Protein AF-A0A842RUY4-F1 (afdb_monomer)

Secondary structure (DSSP, 8-state):
-HHHHHHHHHHT-HHHHHHHHHHHHHHHHHHHHHHHHHHHIIIIIS---HHHHHHHHHHHHHHHHHHHHHHHHHHHH---TT-SSHHHHHHHHHHHHHHHHHHHS----GGGTTHHHHS---S-GGGSSSS--

Solvent-accessible surface area (backbone atoms only — not comparable to full-atom values): 7988 Å² total; per-residue (Å²): 116,71,66,60,54,52,53,50,51,62,67,67,26,67,68,52,53,51,52,52,50,52,52,52,49,55,53,52,50,53,54,51,50,51,53,52,50,52,52,48,44,43,40,73,73,69,61,46,59,66,67,60,55,51,52,52,52,50,54,50,50,55,50,46,68,54,45,56,59,52,52,50,58,54,36,73,72,38,88,47,100,80,44,48,60,52,65,58,53,64,61,47,48,59,59,48,54,53,50,54,56,48,70,76,52,69,90,70,57,77,75,66,69,52,50,73,78,66,61,73,90,80,77,73,72,77,75,76,69,80,84,79,127

Sequence (133 aa):
MTEEKSKLKSEFSIKNAIGYGFGQFSDTIVYQTFTFLTFTFYYSVVGLSVDFITIGFIIWAIWNSINDPLLGTISDRTSTKYGKRRPYIYVAVVPLCIIIILLFIPPIPSDLLITPITSSHNFPSTVMIKLGT

Radius of gyration: 23.67 Å; Cα contacts (8 Å, |Δi|>4): 24; chains: 1; bounding box: 66×35×60 Å

pLDDT: mean 76.63, std 16.57, range [40.91, 97.12]

Mean predicted aligned error: 12.89 Å

Structure (mmCIF, N/CA/C/O backbone):
data_AF-A0A842RUY4-F1
#
_entry.id   AF-A0A842RUY4-F1
#
loop_
_atom_site.group_PDB
_atom_site.id
_atom_site.type_symbol
_atom_site.label_atom_id
_atom_site.label_alt_id
_atom_site.label_comp_id
_atom_site.label_asym_id
_atom_site.label_entity_id
_atom_site.label_seq_id
_atom_site.pdbx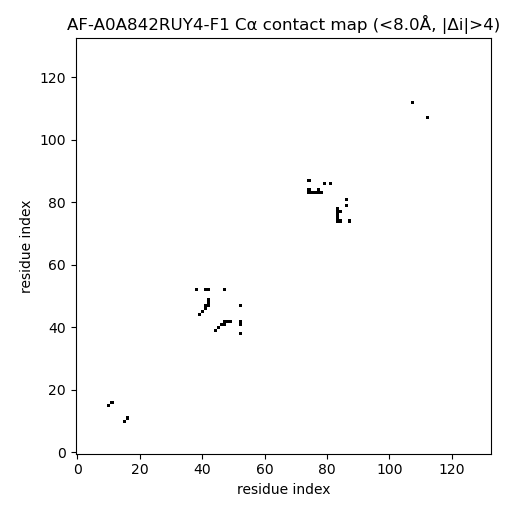_PDB_ins_code
_atom_site.Cartn_x
_atom_site.Cartn_y
_atom_site.Cartn_z
_atom_site.occupancy
_atom_site.B_iso_or_equiv
_atom_site.auth_seq_id
_atom_site.auth_comp_id
_atom_site.auth_asym_id
_atom_site.auth_atom_id
_atom_site.pdbx_PDB_model_num
ATOM 1 N N . MET A 1 1 ? -25.467 16.910 29.455 1.00 58.00 1 MET A N 1
ATOM 2 C CA . MET A 1 1 ? -24.309 17.775 29.114 1.00 58.00 1 MET A CA 1
ATOM 3 C C . MET A 1 1 ? -22.994 17.366 29.784 1.00 58.00 1 MET A C 1
ATOM 5 O O . MET A 1 1 ? -21.969 17.469 29.124 1.00 58.00 1 MET A O 1
ATOM 9 N N . THR A 1 2 ? -22.966 16.902 31.042 1.00 67.81 2 THR A N 1
ATOM 10 C CA . THR A 1 2 ? -21.704 16.521 31.725 1.00 67.81 2 THR A CA 1
ATOM 11 C C . THR A 1 2 ? -21.187 15.125 31.341 1.00 67.81 2 THR A C 1
ATOM 13 O O . THR A 1 2 ? -19.988 14.960 31.139 1.00 67.81 2 THR A O 1
ATOM 16 N N . GLU A 1 3 ? -22.074 14.139 31.152 1.00 64.56 3 GLU A N 1
ATOM 17 C CA . GLU A 1 3 ? -21.687 12.788 30.693 1.00 64.56 3 GLU A CA 1
ATOM 18 C C . GLU A 1 3 ? -21.236 12.747 29.228 1.00 64.56 3 GLU A C 1
ATOM 20 O O . GLU A 1 3 ? -20.283 12.058 28.882 1.00 64.56 3 GLU A O 1
ATOM 25 N N . GLU A 1 4 ? -21.870 13.534 28.360 1.00 64.88 4 GLU A N 1
ATOM 26 C CA . GLU A 1 4 ? -21.494 13.625 26.946 1.00 64.88 4 GLU A CA 1
ATOM 27 C C . GLU A 1 4 ? -20.081 14.208 26.782 1.00 64.88 4 GLU A C 1
ATOM 29 O O . GLU A 1 4 ? -19.262 13.673 26.040 1.00 64.88 4 GLU A O 1
ATOM 34 N N . LYS A 1 5 ? -19.731 15.228 27.581 1.00 60.41 5 LYS A N 1
ATOM 35 C CA . LYS A 1 5 ? -18.373 15.792 27.618 1.00 60.41 5 LYS A CA 1
ATOM 36 C C . LYS A 1 5 ? -17.324 14.815 28.164 1.00 60.41 5 LYS A C 1
ATOM 38 O O . LYS A 1 5 ? -16.173 14.884 27.735 1.00 60.41 5 LYS A O 1
ATOM 43 N N . SER A 1 6 ? -17.680 13.909 29.082 1.00 61.66 6 SER A N 1
ATOM 44 C CA . SER A 1 6 ? -16.737 12.904 29.600 1.00 61.66 6 SER A CA 1
ATOM 45 C C . SER A 1 6 ? -16.489 11.776 28.592 1.00 61.66 6 SER A C 1
ATOM 47 O O . SER A 1 6 ? -15.343 11.352 28.433 1.00 61.66 6 SER A O 1
ATOM 49 N N . LYS A 1 7 ? -17.525 11.373 27.841 1.00 61.03 7 LYS A N 1
ATOM 50 C CA . LYS A 1 7 ? -17.432 10.440 26.706 1.00 61.03 7 LYS A CA 1
ATOM 51 C C . LYS A 1 7 ? -16.604 11.015 25.554 1.00 61.03 7 LYS A C 1
ATOM 53 O O . LYS A 1 7 ? -15.735 10.334 25.027 1.00 61.03 7 LYS A O 1
ATOM 58 N N . LEU A 1 8 ? -16.797 12.294 25.229 1.00 62.06 8 LEU 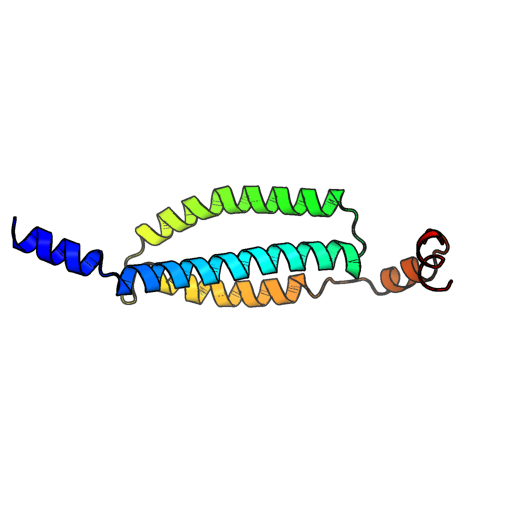A N 1
ATOM 59 C CA . LEU A 1 8 ? -15.996 12.989 24.215 1.00 62.06 8 LEU A CA 1
ATOM 60 C C . LEU A 1 8 ? -14.519 13.098 24.622 1.00 62.06 8 LEU A C 1
ATOM 62 O O . LEU A 1 8 ? -13.631 12.938 23.789 1.00 62.06 8 LEU A O 1
ATOM 66 N N . LYS A 1 9 ? -14.233 13.314 25.913 1.00 58.94 9 LYS A N 1
ATOM 67 C CA . LYS A 1 9 ? -12.858 13.366 26.436 1.00 58.94 9 LYS A CA 1
ATOM 68 C C . LYS A 1 9 ? -12.165 11.994 26.432 1.00 58.94 9 LYS A C 1
ATOM 70 O O . LYS A 1 9 ? -10.938 11.944 26.347 1.00 58.94 9 LYS A O 1
ATOM 75 N N . SER A 1 10 ? -12.914 10.892 26.538 1.00 59.50 10 SER A N 1
ATOM 76 C CA . SER A 1 10 ? -12.359 9.537 26.424 1.00 59.50 10 SER A CA 1
ATOM 77 C C . SER A 1 10 ? -12.200 9.083 24.967 1.00 59.50 10 SER A C 1
ATOM 79 O O . SER A 1 10 ? -11.205 8.423 24.664 1.00 59.50 10 SER A O 1
ATOM 81 N N . GLU A 1 11 ? -13.089 9.496 24.054 1.00 60.53 11 GLU A N 1
ATOM 82 C CA . GLU A 1 11 ? -12.930 9.307 22.602 1.00 60.53 11 GLU A CA 1
ATOM 83 C C . GLU A 1 11 ? -11.727 10.087 22.049 1.00 60.53 11 GLU A C 1
ATOM 85 O O . GLU A 1 11 ? -10.848 9.488 21.428 1.00 60.53 11 GLU A O 1
ATOM 90 N N . PHE A 1 12 ? -11.610 11.382 22.365 1.00 66.94 12 PHE A N 1
ATOM 91 C CA . PHE A 1 12 ? -10.477 12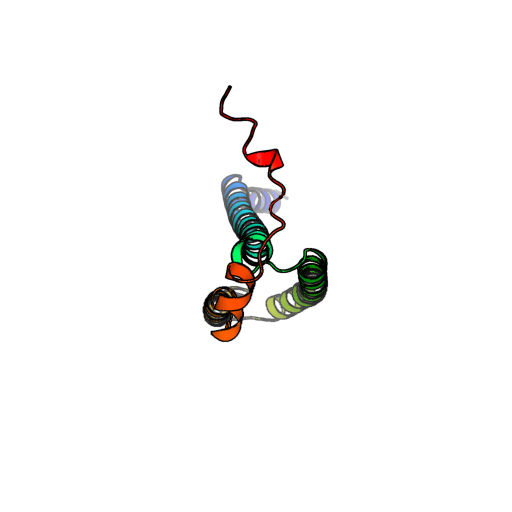.247 21.995 1.00 66.94 12 PHE A CA 1
ATOM 92 C C . PHE A 1 12 ? -9.333 12.217 23.020 1.00 66.94 12 PHE A C 1
ATOM 94 O O . PHE A 1 12 ? -8.657 13.215 23.280 1.00 66.94 12 PHE A O 1
ATOM 101 N N . SER A 1 13 ? -9.085 11.060 23.630 1.00 82.62 13 SER A N 1
ATOM 102 C CA . SER A 1 13 ? -7.891 10.891 24.453 1.00 82.62 13 SER A CA 1
ATOM 103 C C . SER A 1 13 ? -6.641 11.010 23.578 1.00 82.62 13 SER A C 1
ATOM 105 O O . SER A 1 13 ? -6.528 10.333 22.557 1.00 82.62 13 SER A O 1
ATOM 107 N N . ILE A 1 14 ? -5.663 11.817 24.002 1.00 84.62 14 ILE A N 1
ATOM 108 C CA . ILE A 1 14 ? -4.373 11.996 23.305 1.00 84.62 14 ILE A CA 1
ATOM 109 C C . ILE A 1 14 ? -3.702 10.644 23.012 1.00 84.62 14 ILE A C 1
ATOM 111 O O . ILE A 1 14 ? -3.087 10.468 21.965 1.00 84.62 14 ILE A O 1
ATOM 11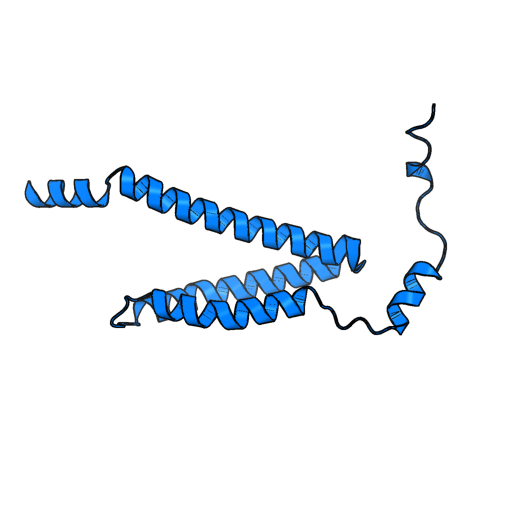5 N N . LYS A 1 15 ? -3.883 9.651 23.893 1.00 86.62 15 LYS A N 1
ATOM 116 C CA . LYS A 1 15 ? -3.388 8.283 23.680 1.00 86.62 15 LYS A CA 1
ATOM 117 C C . LYS A 1 15 ? -4.005 7.620 22.445 1.00 86.62 15 LYS A C 1
ATOM 119 O O . LYS A 1 15 ? -3.282 7.003 21.669 1.00 86.62 15 LYS A O 1
ATOM 124 N N . ASN A 1 16 ? -5.314 7.776 22.246 1.00 83.94 16 ASN A N 1
ATOM 125 C CA . ASN A 1 16 ? -6.004 7.249 21.069 1.00 83.94 16 ASN A CA 1
ATOM 126 C C . ASN A 1 16 ? -5.564 8.003 19.814 1.00 83.94 16 ASN A C 1
ATOM 128 O O . ASN A 1 16 ? -5.273 7.370 18.808 1.00 83.94 16 ASN A O 1
ATOM 132 N N . ALA A 1 17 ? -5.443 9.332 19.884 1.00 85.88 17 ALA A N 1
ATOM 133 C CA . ALA A 1 17 ? -4.979 10.147 18.763 1.00 85.88 17 ALA A CA 1
ATOM 134 C C . ALA A 1 17 ? -3.565 9.752 18.297 1.00 85.88 17 ALA A C 1
ATOM 136 O O . ALA A 1 17 ? -3.339 9.581 17.102 1.00 85.88 17 ALA A O 1
ATOM 137 N N . ILE A 1 18 ? -2.636 9.529 19.233 1.00 90.69 18 ILE A N 1
ATOM 138 C CA . ILE A 1 18 ? -1.284 9.040 18.927 1.00 90.69 18 ILE A CA 1
ATOM 139 C C . ILE A 1 18 ? -1.337 7.624 18.340 1.00 90.69 18 ILE A C 1
ATOM 141 O O . ILE A 1 18 ? -0.660 7.355 17.352 1.00 90.69 18 ILE A O 1
ATOM 145 N N . GLY A 1 19 ? -2.162 6.731 18.899 1.00 87.94 19 GLY A N 1
ATOM 146 C CA . GLY A 1 19 ? -2.348 5.377 18.369 1.00 87.94 19 GLY A CA 1
ATOM 147 C C . GLY A 1 19 ? -2.876 5.363 16.929 1.00 87.94 19 GLY A C 1
ATOM 148 O O . GLY A 1 19 ? -2.337 4.651 16.085 1.00 87.94 19 GLY A O 1
ATOM 149 N N . TYR A 1 20 ? -3.878 6.193 16.626 1.00 86.38 20 TYR A N 1
ATOM 150 C CA . TYR A 1 20 ? -4.392 6.370 15.265 1.00 86.38 20 TYR A CA 1
ATOM 151 C C . TYR A 1 20 ? -3.348 6.993 14.331 1.00 86.38 20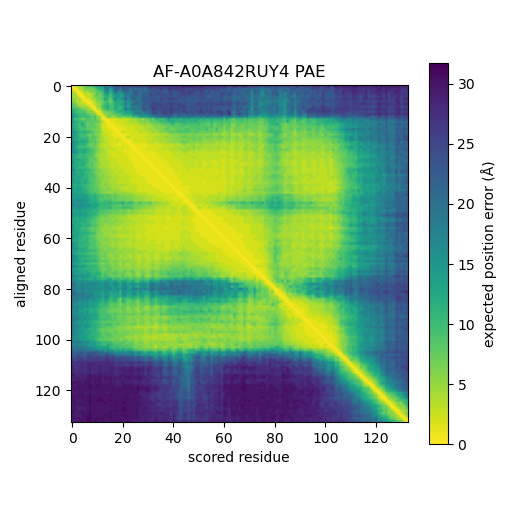 TYR A C 1
ATOM 153 O O . TYR A 1 20 ? -3.172 6.513 13.213 1.00 86.38 20 TYR A O 1
ATOM 161 N N . GLY A 1 21 ? -2.618 8.012 14.795 1.00 91.31 21 GLY A N 1
ATOM 162 C CA . GLY A 1 21 ? -1.553 8.651 14.022 1.00 91.31 21 GLY A CA 1
ATOM 163 C C . GLY A 1 21 ? -0.428 7.681 13.661 1.00 91.31 21 GLY A C 1
ATOM 164 O O . GLY A 1 21 ? 0.015 7.653 12.518 1.00 91.31 21 GLY A O 1
ATOM 165 N N . PHE A 1 22 ? -0.010 6.830 14.601 1.00 93.00 22 PHE A N 1
ATOM 166 C CA . PHE A 1 22 ? 1.021 5.820 14.356 1.00 93.00 22 PHE A CA 1
ATOM 167 C C . PHE A 1 22 ? 0.549 4.730 13.383 1.00 93.00 22 PHE A C 1
ATOM 169 O O . PHE A 1 22 ? 1.317 4.286 12.530 1.00 93.00 22 PHE A O 1
ATOM 176 N N . GLY A 1 23 ? -0.730 4.345 13.460 1.00 89.25 23 GLY A N 1
ATOM 177 C CA . GLY A 1 23 ? -1.351 3.457 12.477 1.00 89.25 23 GLY A CA 1
ATOM 178 C C . GLY A 1 23 ? -1.277 4.038 11.064 1.00 89.25 23 GLY A C 1
ATOM 179 O O . GLY A 1 23 ? -0.731 3.399 10.166 1.00 89.25 23 GLY A O 1
ATOM 180 N N . GLN A 1 24 ? -1.724 5.283 10.887 1.00 90.31 24 GLN A N 1
ATOM 181 C CA . GLN A 1 24 ? -1.682 5.959 9.587 1.00 90.31 24 GLN A CA 1
ATOM 182 C C . GLN A 1 24 ? -0.252 6.166 9.075 1.00 90.31 24 GLN A C 1
ATOM 184 O O . GLN A 1 24 ? 0.015 6.053 7.879 1.00 90.31 24 GLN A O 1
ATOM 189 N N . PHE A 1 25 ? 0.679 6.452 9.981 1.00 94.62 25 PHE A N 1
ATOM 190 C CA . PHE A 1 25 ? 2.090 6.598 9.653 1.00 94.62 25 PHE A CA 1
ATOM 191 C C . PHE A 1 25 ? 2.665 5.307 9.063 1.00 94.62 25 PHE A C 1
ATOM 193 O O . PHE A 1 25 ? 3.307 5.344 8.015 1.00 94.62 25 PHE A O 1
ATOM 200 N N . SER A 1 26 ? 2.385 4.164 9.697 1.00 92.50 26 SER A N 1
ATOM 201 C CA . SER A 1 26 ? 2.836 2.864 9.193 1.00 92.50 26 SER A CA 1
ATOM 202 C C . SER A 1 26 ? 2.258 2.539 7.813 1.00 92.50 26 SER A C 1
ATOM 204 O O . SER A 1 26 ? 3.002 2.122 6.928 1.00 92.50 26 SER A O 1
ATOM 206 N N . ASP A 1 27 ? 0.968 2.812 7.604 1.00 90.19 27 ASP A N 1
ATOM 207 C CA . ASP A 1 27 ? 0.277 2.574 6.334 1.00 90.19 27 ASP A CA 1
ATOM 208 C C . ASP A 1 27 ? 0.875 3.416 5.194 1.00 90.19 27 ASP A C 1
ATOM 210 O O . ASP A 1 27 ? 1.219 2.906 4.126 1.00 90.19 27 ASP A O 1
ATOM 214 N N . THR A 1 28 ? 1.134 4.696 5.472 1.00 94.38 28 THR A N 1
ATOM 215 C CA . THR A 1 28 ? 1.737 5.626 4.506 1.00 94.38 28 THR A CA 1
ATOM 216 C C . THR A 1 28 ? 3.145 5.187 4.098 1.00 94.38 28 THR A C 1
ATOM 218 O O . THR A 1 28 ? 3.485 5.231 2.915 1.00 94.38 28 THR A O 1
ATOM 221 N N . ILE A 1 29 ? 3.973 4.741 5.053 1.00 96.44 29 ILE A N 1
ATOM 222 C CA . ILE A 1 29 ? 5.328 4.252 4.757 1.00 96.44 29 ILE A CA 1
ATOM 223 C C . ILE A 1 29 ? 5.268 3.037 3.841 1.00 96.44 29 ILE A C 1
ATOM 225 O O . ILE A 1 29 ? 5.953 3.016 2.822 1.00 96.44 29 ILE A O 1
ATOM 229 N N . VAL A 1 30 ? 4.441 2.043 4.174 1.00 91.88 30 VAL A N 1
ATOM 230 C CA . VAL A 1 30 ? 4.330 0.815 3.376 1.00 91.88 30 VAL A CA 1
ATOM 231 C C . VAL A 1 30 ? 3.882 1.138 1.951 1.00 91.88 30 VAL A C 1
ATOM 233 O O . VAL A 1 30 ? 4.508 0.672 0.998 1.00 91.88 30 VAL A O 1
ATOM 236 N N . TYR A 1 31 ? 2.867 1.990 1.794 1.00 91.75 31 TYR A N 1
ATOM 237 C CA . TYR A 1 31 ? 2.377 2.431 0.488 1.00 91.75 31 TYR A CA 1
ATOM 238 C C . TYR A 1 31 ? 3.460 3.145 -0.338 1.00 91.75 31 TYR A C 1
ATOM 240 O O . TYR A 1 31 ? 3.660 2.854 -1.524 1.00 91.75 31 TYR A O 1
ATOM 248 N N . GLN A 1 32 ? 4.209 4.053 0.293 1.00 95.19 32 GLN A N 1
ATOM 249 C CA . GLN A 1 32 ? 5.251 4.820 -0.382 1.00 95.19 32 GLN A CA 1
ATOM 250 C C . GLN A 1 32 ? 6.456 3.952 -0.760 1.00 95.19 32 GLN A C 1
ATOM 252 O O . GLN A 1 32 ? 6.975 4.069 -1.874 1.00 95.19 32 GLN A O 1
ATOM 257 N N . THR A 1 33 ? 6.885 3.059 0.136 1.00 94.56 33 THR A N 1
ATOM 258 C CA . THR A 1 33 ? 7.957 2.094 -0.125 1.00 94.56 33 THR A CA 1
ATOM 259 C C . THR A 1 33 ? 7.569 1.144 -1.250 1.00 94.56 33 THR A C 1
ATOM 261 O O . THR A 1 33 ? 8.377 0.925 -2.149 1.00 94.56 33 THR A O 1
ATOM 264 N N . PHE A 1 34 ? 6.338 0.626 -1.256 1.00 92.06 34 PHE A N 1
ATOM 265 C CA . PHE A 1 34 ? 5.848 -0.247 -2.323 1.00 92.06 34 PHE A CA 1
ATOM 266 C C . PHE A 1 34 ? 5.869 0.450 -3.689 1.00 92.06 34 PHE A C 1
ATOM 268 O O . PHE A 1 34 ? 6.383 -0.107 -4.660 1.00 92.06 34 PHE A O 1
ATOM 275 N N . THR A 1 35 ? 5.375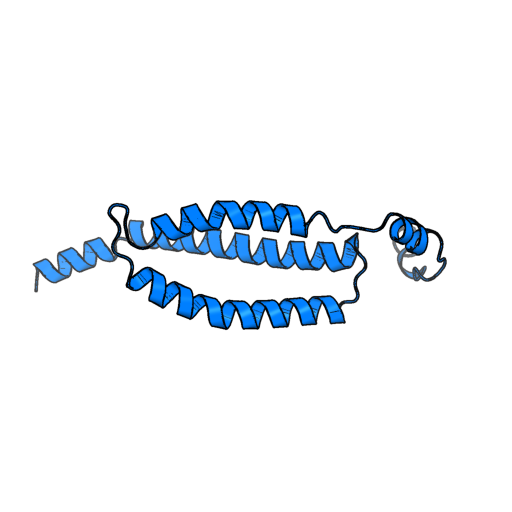 1.689 -3.751 1.00 93.31 35 THR A N 1
ATOM 276 C CA . THR A 1 35 ? 5.368 2.499 -4.979 1.00 93.31 35 THR A CA 1
ATOM 277 C C . THR A 1 35 ? 6.787 2.716 -5.508 1.00 93.31 35 THR A C 1
ATOM 279 O O . THR A 1 35 ? 7.065 2.471 -6.683 1.00 93.31 35 THR A O 1
ATOM 282 N N . PHE A 1 36 ? 7.711 3.117 -4.630 1.00 93.69 36 PHE A N 1
ATOM 283 C CA . PHE A 1 36 ? 9.104 3.377 -4.992 1.00 93.69 36 PHE A CA 1
ATOM 284 C C . PHE A 1 36 ? 9.852 2.111 -5.433 1.00 93.69 36 PHE A C 1
ATOM 286 O O . PHE A 1 36 ? 10.551 2.124 -6.450 1.00 93.69 36 PHE A O 1
ATOM 293 N N . LEU A 1 37 ? 9.693 1.012 -4.689 1.00 92.19 37 LEU A N 1
ATOM 294 C CA . LEU A 1 37 ? 10.330 -0.267 -4.990 1.00 92.19 37 LEU A CA 1
ATOM 295 C C . LEU A 1 37 ? 9.836 -0.824 -6.325 1.00 92.19 37 LEU A C 1
ATOM 297 O O . LEU A 1 37 ? 10.651 -1.242 -7.141 1.00 92.19 37 LEU A O 1
ATOM 301 N N . THR A 1 38 ? 8.524 -0.783 -6.564 1.00 90.81 38 THR A N 1
ATOM 302 C CA . THR A 1 38 ? 7.921 -1.246 -7.819 1.00 90.81 38 THR A CA 1
ATOM 303 C C . THR A 1 38 ? 8.471 -0.445 -8.994 1.00 90.81 38 THR A C 1
ATOM 305 O O . THR A 1 38 ? 9.000 -1.029 -9.935 1.00 90.81 38 THR A O 1
ATOM 308 N N . PHE A 1 39 ? 8.449 0.889 -8.922 1.00 91.25 39 PHE A N 1
ATOM 309 C CA . PHE A 1 39 ? 8.996 1.727 -9.990 1.00 91.25 39 PHE A CA 1
ATOM 310 C C . PHE A 1 39 ? 10.477 1.415 -10.261 1.00 91.25 39 PHE A C 1
ATOM 312 O O . PHE A 1 39 ? 10.861 1.169 -11.402 1.00 91.25 39 PHE A O 1
ATOM 319 N N . THR A 1 40 ? 11.299 1.363 -9.209 1.00 87.62 40 THR A N 1
ATOM 320 C CA . THR A 1 40 ? 12.747 1.130 -9.330 1.00 87.62 40 THR A CA 1
ATOM 321 C C . THR A 1 40 ? 13.066 -0.265 -9.866 1.00 87.62 40 THR A C 1
ATOM 323 O O . THR A 1 40 ? 13.978 -0.411 -10.672 1.00 87.62 40 THR A O 1
ATOM 326 N N . PHE A 1 41 ? 12.323 -1.294 -9.461 1.00 86.50 41 PHE A N 1
ATOM 327 C CA . PHE A 1 41 ? 12.514 -2.658 -9.952 1.00 86.50 41 PHE A CA 1
ATOM 328 C C . PHE A 1 41 ? 12.212 -2.760 -11.452 1.00 86.50 41 PHE A C 1
ATOM 330 O O . PHE A 1 41 ? 13.048 -3.232 -12.222 1.00 86.50 41 PHE A O 1
ATOM 337 N N . TYR A 1 42 ? 11.058 -2.254 -11.892 1.00 84.00 42 TYR A N 1
ATOM 338 C CA . TYR A 1 42 ? 10.678 -2.321 -13.305 1.00 84.00 42 TYR A CA 1
ATOM 339 C C . TYR A 1 42 ? 11.538 -1.416 -14.196 1.00 84.00 42 TYR A C 1
ATOM 341 O O . TYR A 1 42 ? 11.842 -1.789 -15.328 1.00 84.00 42 TYR A O 1
ATOM 349 N N . TYR A 1 43 ? 11.988 -0.271 -13.684 1.00 85.62 43 TYR A N 1
ATOM 350 C CA . TYR A 1 43 ? 12.869 0.631 -14.421 1.00 85.62 43 TYR A CA 1
ATOM 351 C C . TYR A 1 43 ? 14.320 0.128 -14.470 1.00 85.62 43 TYR A C 1
ATOM 353 O O . TYR A 1 43 ? 14.880 -0.035 -15.549 1.00 85.62 43 TYR A O 1
ATOM 361 N N . SER A 1 44 ? 14.933 -0.145 -13.314 1.00 82.69 44 SER A N 1
ATOM 362 C CA . SER A 1 44 ? 16.377 -0.406 -13.215 1.00 82.69 44 SER A CA 1
ATOM 363 C C . SER A 1 44 ? 16.763 -1.875 -13.376 1.00 82.69 44 SER A C 1
ATOM 365 O O . SER A 1 44 ? 17.863 -2.152 -13.842 1.00 82.69 44 SER A O 1
ATOM 367 N N . VAL A 1 45 ? 15.910 -2.820 -12.960 1.00 79.75 45 VAL A N 1
ATOM 368 C CA . VAL A 1 45 ? 16.229 -4.263 -13.006 1.00 79.75 45 VAL A CA 1
ATOM 369 C C . VAL A 1 45 ? 15.673 -4.901 -14.272 1.00 79.75 45 VAL A C 1
ATOM 371 O O . VAL A 1 45 ? 16.387 -5.623 -14.961 1.00 79.75 45 VAL A O 1
ATOM 374 N N . VAL A 1 46 ? 14.408 -4.622 -14.595 1.00 80.62 46 VAL A N 1
ATOM 375 C CA . VAL A 1 46 ? 13.748 -5.167 -15.795 1.00 80.62 46 VAL A CA 1
ATOM 376 C C . VAL A 1 46 ? 14.087 -4.354 -17.052 1.00 80.62 46 VAL A C 1
ATOM 378 O O . VAL A 1 46 ? 14.039 -4.892 -18.155 1.00 80.62 46 VAL A O 1
ATOM 381 N N . GLY A 1 47 ? 14.460 -3.077 -16.909 1.00 78.19 47 GLY A N 1
ATOM 382 C CA . GLY A 1 47 ? 14.794 -2.208 -18.043 1.00 78.19 47 GLY A CA 1
ATOM 383 C C . GLY A 1 47 ? 13.574 -1.761 -18.855 1.00 78.19 47 GLY A C 1
ATOM 384 O O . GLY A 1 47 ? 13.697 -1.476 -20.046 1.00 78.19 47 GLY A O 1
ATOM 385 N N . LEU A 1 48 ? 12.385 -1.735 -18.244 1.00 80.44 48 LEU A N 1
ATOM 386 C CA . LEU A 1 48 ? 11.152 -1.333 -18.916 1.00 80.44 48 LEU A CA 1
ATOM 387 C C . LEU A 1 48 ? 11.142 0.186 -19.157 1.00 80.44 48 LEU A C 1
ATOM 389 O O . LEU A 1 48 ? 11.599 0.960 -18.313 1.00 80.44 48 LEU A O 1
ATOM 393 N N . SER A 1 49 ? 10.600 0.631 -20.296 1.00 86.44 49 SER A N 1
ATOM 394 C CA . SER A 1 49 ? 10.476 2.068 -20.556 1.00 86.44 49 SER A CA 1
ATOM 395 C C . SER A 1 49 ? 9.515 2.732 -19.566 1.00 86.44 49 SER A C 1
ATOM 397 O O . SER A 1 49 ? 8.539 2.131 -19.106 1.00 86.44 49 SER A O 1
ATOM 399 N N . VAL A 1 50 ? 9.791 4.001 -19.253 1.00 87.62 50 VAL A N 1
ATOM 400 C CA . VAL A 1 50 ? 9.002 4.785 -18.289 1.00 87.62 50 VAL A CA 1
ATOM 401 C C . VAL A 1 50 ? 7.533 4.865 -18.713 1.00 87.62 50 VAL A C 1
ATOM 403 O O . VAL A 1 50 ? 6.657 4.744 -17.863 1.00 87.62 50 VAL A O 1
ATOM 406 N N . ASP A 1 51 ? 7.256 4.962 -20.016 1.00 90.31 51 ASP A N 1
ATOM 407 C CA . ASP A 1 51 ? 5.897 5.053 -20.564 1.00 90.31 51 ASP A CA 1
ATOM 408 C C . ASP A 1 51 ? 5.005 3.884 -20.119 1.00 90.31 51 ASP A C 1
ATOM 410 O O . ASP A 1 51 ? 3.888 4.094 -19.638 1.00 90.31 51 ASP A O 1
ATOM 414 N N . PHE A 1 52 ? 5.502 2.644 -20.209 1.00 87.69 52 PHE A N 1
ATOM 415 C CA . PHE A 1 52 ? 4.737 1.464 -19.793 1.00 87.69 52 PHE A CA 1
ATOM 416 C C . PHE A 1 52 ? 4.553 1.399 -18.278 1.00 87.69 52 PHE A C 1
ATOM 418 O O . PHE A 1 52 ? 3.477 1.029 -17.805 1.00 87.69 52 PHE A O 1
ATOM 425 N N . ILE A 1 53 ? 5.576 1.791 -17.516 1.00 90.31 53 ILE A N 1
ATOM 426 C CA . ILE A 1 53 ? 5.504 1.847 -16.053 1.00 90.31 53 ILE A CA 1
ATOM 427 C C . ILE A 1 53 ? 4.417 2.844 -15.631 1.00 90.31 53 ILE A C 1
ATOM 429 O O . ILE A 1 53 ? 3.553 2.516 -14.818 1.00 90.31 53 ILE A O 1
ATOM 433 N N . THR A 1 54 ? 4.406 4.039 -16.223 1.00 93.00 54 THR A N 1
ATOM 434 C CA . THR A 1 54 ? 3.410 5.077 -15.942 1.00 93.00 54 THR A CA 1
ATOM 435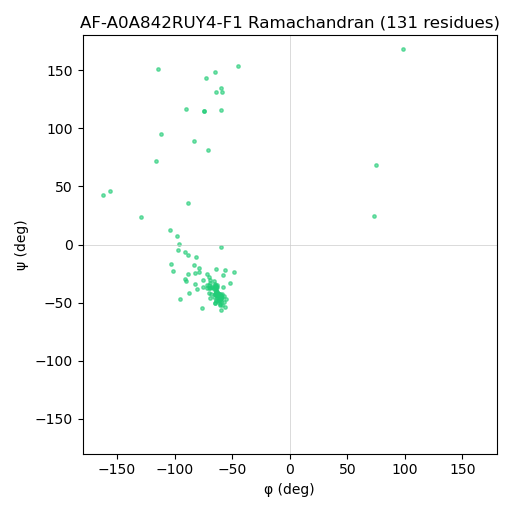 C C . THR A 1 54 ? 1.997 4.625 -16.304 1.00 93.00 54 THR A C 1
ATOM 437 O O . THR A 1 54 ? 1.086 4.821 -15.501 1.00 93.00 54 THR A O 1
ATOM 440 N N . ILE A 1 55 ? 1.798 3.968 -17.452 1.00 95.69 55 ILE A N 1
ATOM 441 C CA . ILE A 1 55 ? 0.493 3.391 -17.820 1.00 95.69 55 ILE A CA 1
ATOM 442 C C . ILE A 1 55 ? 0.037 2.366 -16.770 1.00 95.69 55 ILE A C 1
ATOM 444 O O . ILE A 1 55 ? -1.120 2.397 -16.348 1.00 95.69 55 ILE A O 1
ATOM 448 N N . GLY A 1 56 ? 0.943 1.509 -16.289 1.00 93.38 56 GLY A N 1
ATOM 449 C CA . GLY A 1 56 ? 0.658 0.562 -15.210 1.00 93.38 56 GLY A CA 1
ATOM 450 C C . GLY A 1 56 ? 0.200 1.250 -13.920 1.00 93.38 56 GLY A C 1
ATOM 451 O O . GLY A 1 56 ? -0.813 0.861 -13.337 1.00 93.38 56 GLY A O 1
ATOM 452 N N . PHE A 1 57 ? 0.883 2.324 -13.510 1.00 94.50 57 PHE A N 1
ATOM 453 C CA . PHE A 1 57 ? 0.487 3.117 -12.341 1.00 94.50 57 PHE A CA 1
ATOM 454 C C . PHE A 1 57 ? -0.860 3.831 -12.522 1.00 94.50 57 PHE A C 1
ATOM 456 O O . PHE A 1 57 ? -1.623 3.925 -11.563 1.00 94.50 57 PHE A O 1
ATOM 463 N N . ILE A 1 58 ? -1.191 4.292 -13.732 1.00 96.62 58 ILE A N 1
ATOM 464 C CA . ILE A 1 58 ? -2.502 4.892 -14.030 1.00 96.62 58 ILE A CA 1
ATOM 465 C C . ILE A 1 58 ? -3.614 3.852 -13.871 1.00 96.62 58 ILE A C 1
ATOM 467 O O . ILE A 1 58 ? -4.614 4.119 -13.204 1.00 96.62 58 ILE A O 1
ATOM 471 N N . ILE A 1 59 ? -3.435 2.657 -14.440 1.00 96.31 59 ILE A N 1
ATOM 472 C CA . ILE A 1 59 ? -4.404 1.559 -14.306 1.00 96.31 59 ILE A CA 1
ATOM 473 C C . ILE A 1 59 ? -4.583 1.194 -12.829 1.00 96.31 59 ILE A C 1
ATOM 475 O O . ILE A 1 59 ? -5.713 1.052 -12.361 1.00 96.31 59 ILE A O 1
ATOM 479 N N . TRP A 1 60 ? -3.483 1.101 -12.081 1.00 93.69 60 TRP A N 1
ATOM 480 C CA . TRP A 1 60 ? -3.513 0.837 -10.646 1.00 93.69 60 TRP A CA 1
ATOM 481 C C . TRP A 1 60 ? -4.270 1.917 -9.859 1.00 93.69 60 TRP A C 1
ATOM 483 O O . TRP A 1 60 ? -5.099 1.587 -9.011 1.00 93.69 60 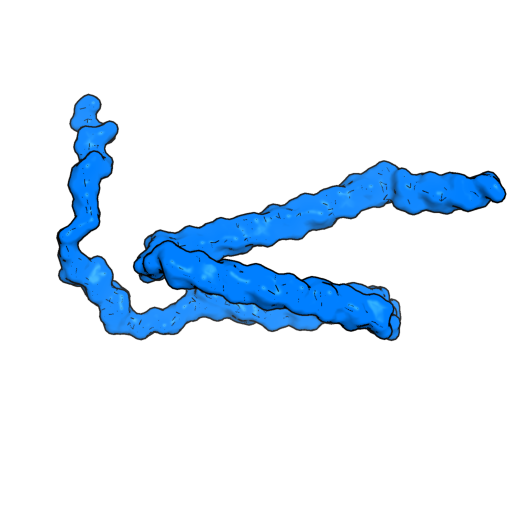TRP A O 1
ATOM 493 N N . ALA A 1 61 ? -4.063 3.197 -10.174 1.00 94.06 61 ALA A N 1
ATOM 494 C CA . ALA A 1 61 ? -4.772 4.299 -9.526 1.00 94.06 61 ALA A CA 1
ATOM 495 C C . ALA A 1 61 ? -6.285 4.265 -9.802 1.00 94.06 61 ALA A C 1
ATOM 497 O O . ALA A 1 61 ? -7.086 4.433 -8.881 1.00 94.06 61 ALA A O 1
ATOM 498 N N . ILE A 1 62 ? -6.688 3.996 -11.050 1.00 97.12 62 ILE A N 1
ATOM 499 C CA . ILE A 1 62 ? -8.105 3.847 -11.423 1.00 97.12 62 ILE A CA 1
ATOM 500 C C . ILE A 1 62 ? -8.731 2.670 -10.670 1.00 97.12 62 ILE A C 1
ATOM 502 O O . ILE A 1 62 ? -9.828 2.792 -10.126 1.00 97.12 62 ILE A O 1
ATOM 506 N N . TRP A 1 63 ? -8.022 1.543 -10.602 1.00 94.06 63 TRP A N 1
ATOM 507 C CA . TRP A 1 63 ? -8.473 0.360 -9.878 1.00 94.06 63 TRP A CA 1
ATOM 508 C C . TRP A 1 63 ? -8.683 0.644 -8.384 1.00 94.06 63 TRP A C 1
ATOM 510 O O . TRP A 1 63 ? -9.737 0.308 -7.842 1.00 94.06 63 TRP A O 1
ATOM 520 N N . ASN A 1 64 ? -7.744 1.330 -7.725 1.00 92.12 64 ASN A N 1
ATOM 521 C CA . ASN A 1 64 ? -7.888 1.724 -6.317 1.00 92.12 64 ASN A CA 1
ATOM 522 C C . ASN A 1 64 ? -9.076 2.667 -6.104 1.00 92.12 64 ASN A C 1
ATOM 524 O O . ASN A 1 64 ? -9.887 2.433 -5.212 1.00 92.12 64 ASN A O 1
ATOM 528 N N . SER A 1 65 ? -9.265 3.651 -6.989 1.00 94.56 65 SER A N 1
ATOM 529 C CA . SER A 1 65 ? -10.397 4.581 -6.903 1.00 94.56 65 SER A CA 1
ATOM 530 C C . SER A 1 65 ? -11.763 3.885 -6.920 1.00 94.56 65 SER A C 1
ATOM 532 O O . SER A 1 65 ? -12.733 4.446 -6.411 1.00 94.56 65 SER A O 1
ATOM 534 N N . ILE A 1 66 ? -11.862 2.696 -7.519 1.00 95.31 66 ILE A N 1
ATOM 535 C CA . ILE A 1 66 ? -13.084 1.884 -7.539 1.00 95.31 66 ILE A CA 1
ATOM 536 C C . ILE A 1 66 ? -13.157 0.973 -6.307 1.00 95.31 66 ILE A C 1
ATOM 538 O O . ILE A 1 66 ? -14.225 0.827 -5.705 1.00 95.31 66 ILE A O 1
ATOM 542 N N . ASN A 1 67 ? -12.037 0.358 -5.922 1.00 90.06 67 ASN A N 1
ATOM 543 C CA . ASN A 1 67 ? -11.999 -0.569 -4.793 1.00 90.06 67 ASN A CA 1
ATOM 544 C C . ASN A 1 67 ? -12.212 0.111 -3.446 1.00 90.06 67 ASN A C 1
ATOM 546 O O . ASN A 1 67 ? -12.869 -0.481 -2.591 1.00 90.06 67 ASN A O 1
ATOM 550 N N . ASP A 1 68 ? -11.696 1.324 -3.243 1.00 90.44 68 ASP A N 1
ATOM 551 C CA . ASP A 1 68 ? -11.758 1.989 -1.940 1.00 90.44 68 ASP A CA 1
ATOM 552 C C . ASP A 1 68 ? -13.217 2.231 -1.491 1.00 90.44 68 ASP A C 1
ATOM 554 O O . ASP A 1 68 ? -13.578 1.820 -0.379 1.00 90.44 68 ASP A O 1
ATOM 558 N N . PRO A 1 69 ? -14.124 2.773 -2.338 1.00 91.31 69 PRO A N 1
ATOM 559 C CA . PRO A 1 69 ? -15.547 2.859 -2.003 1.00 91.31 69 PRO A CA 1
ATOM 560 C C . PRO A 1 69 ? -16.218 1.489 -1.854 1.00 91.31 69 PRO A C 1
ATOM 562 O O . PRO A 1 69 ? -17.037 1.290 -0.951 1.00 91.31 69 PRO A O 1
ATOM 565 N N . LEU A 1 70 ? -15.880 0.530 -2.724 1.00 89.75 70 LEU A N 1
ATOM 566 C CA . LEU A 1 70 ? -16.473 -0.806 -2.706 1.00 89.75 70 LEU A CA 1
ATOM 567 C C . LEU A 1 70 ? -16.182 -1.507 -1.373 1.00 89.75 70 LEU A C 1
ATOM 569 O O . LEU A 1 70 ? -17.106 -1.940 -0.680 1.00 89.75 70 LEU A O 1
ATOM 573 N N . LEU A 1 71 ? -14.914 -1.547 -0.969 1.00 85.81 71 LEU A N 1
ATOM 574 C CA . LEU A 1 71 ? -14.476 -2.123 0.298 1.00 85.81 71 LEU A CA 1
ATOM 575 C C . LEU A 1 71 ? -15.042 -1.361 1.495 1.00 85.81 71 LEU A C 1
ATOM 577 O O . LEU A 1 71 ? -15.413 -1.998 2.482 1.00 85.81 71 LEU A O 1
ATOM 581 N N . GLY A 1 72 ? -15.190 -0.036 1.401 1.00 86.12 72 GLY A N 1
ATOM 582 C CA . GLY A 1 72 ? -15.882 0.768 2.409 1.00 86.12 72 GLY A CA 1
ATOM 583 C C . GLY A 1 72 ? -17.315 0.283 2.645 1.00 86.12 72 GLY A C 1
ATOM 584 O O . GLY A 1 72 ? -17.680 -0.077 3.766 1.00 86.12 72 GLY A O 1
ATOM 585 N N . THR A 1 73 ? -18.110 0.170 1.576 1.00 86.00 73 THR A N 1
ATOM 586 C CA . THR A 1 73 ? -19.514 -0.269 1.680 1.00 86.00 73 THR A CA 1
ATOM 587 C C . THR A 1 73 ? -19.664 -1.718 2.152 1.00 86.00 73 THR A C 1
ATOM 589 O O . THR A 1 73 ? -20.573 -2.024 2.929 1.00 86.00 73 THR A O 1
ATOM 592 N N . ILE A 1 74 ? -18.771 -2.613 1.723 1.00 84.19 74 ILE A N 1
ATOM 593 C CA . ILE A 1 74 ? -18.768 -4.026 2.122 1.00 84.19 74 ILE A CA 1
ATOM 594 C C . ILE A 1 74 ? -18.377 -4.167 3.600 1.00 84.19 74 ILE A C 1
ATOM 596 O O . ILE A 1 74 ? -19.055 -4.865 4.362 1.00 84.19 74 ILE A O 1
ATOM 600 N N . SER A 1 75 ? -17.326 -3.466 4.032 1.00 81.38 75 SER A N 1
ATOM 601 C CA . SER A 1 75 ? -16.883 -3.434 5.430 1.00 81.38 75 SER A CA 1
ATOM 602 C C . SER A 1 75 ? -18.000 -2.950 6.355 1.00 81.38 75 SER A C 1
ATOM 604 O O . SER A 1 75 ? -18.236 -3.545 7.407 1.00 81.38 75 SER A O 1
ATOM 606 N N . ASP A 1 76 ? -18.716 -1.894 5.972 1.00 81.75 76 ASP A N 1
ATOM 607 C CA . ASP A 1 76 ? -19.743 -1.292 6.824 1.00 81.75 76 ASP A CA 1
ATOM 608 C C . ASP A 1 76 ? -20.977 -2.184 7.010 1.00 81.75 76 ASP A C 1
ATOM 610 O O . ASP A 1 76 ? -21.588 -2.172 8.084 1.00 81.75 76 ASP A O 1
ATOM 614 N N . ARG A 1 77 ? -21.305 -3.008 6.005 1.00 78.00 77 ARG A N 1
ATOM 615 C CA . ARG A 1 77 ? -22.420 -3.970 6.039 1.00 78.00 77 ARG A CA 1
ATOM 616 C C . ARG A 1 77 ? -22.091 -5.277 6.765 1.00 78.00 77 ARG A C 1
ATOM 618 O O . ARG A 1 77 ? -22.996 -6.061 7.042 1.00 78.00 77 ARG A O 1
ATOM 625 N N . THR A 1 78 ? -20.826 -5.525 7.100 1.00 75.38 78 THR A N 1
ATOM 626 C CA . THR A 1 78 ? -20.398 -6.796 7.699 1.00 75.38 78 THR A CA 1
ATOM 627 C C . THR A 1 78 ? -20.475 -6.748 9.222 1.00 75.38 78 THR A C 1
ATOM 629 O O . THR A 1 78 ? -19.754 -5.993 9.872 1.00 75.38 78 THR A O 1
ATOM 632 N N . SER A 1 79 ? -21.327 -7.590 9.813 1.00 65.25 79 SER A N 1
ATOM 633 C CA . SER A 1 79 ? -21.416 -7.779 11.267 1.00 65.25 79 SER A CA 1
ATOM 634 C C . SER A 1 79 ? -20.920 -9.172 11.648 1.00 65.25 79 SER A C 1
ATOM 636 O O . SER A 1 79 ? -21.651 -10.156 11.580 1.00 65.25 79 SER A O 1
ATOM 638 N N . THR A 1 80 ? -19.646 -9.260 12.024 1.00 72.94 80 THR A N 1
ATOM 639 C CA . THR A 1 80 ? -18.990 -10.503 12.456 1.00 72.94 80 THR A CA 1
ATOM 640 C C . THR A 1 80 ? -18.588 -10.445 13.927 1.00 72.94 80 THR A C 1
ATOM 642 O O . THR A 1 80 ? -18.236 -9.388 14.448 1.00 72.94 80 THR A O 1
ATOM 645 N N . LYS A 1 81 ? -18.560 -11.612 14.590 1.00 66.12 81 LYS A N 1
ATOM 646 C CA . LYS A 1 81 ? -18.213 -11.781 16.019 1.00 66.12 81 LYS A CA 1
ATOM 647 C C . LYS A 1 81 ? -16.831 -11.216 16.404 1.00 66.12 81 LYS A C 1
ATOM 649 O O . LYS A 1 81 ? -16.608 -10.888 17.563 1.00 66.12 81 LYS A O 1
ATOM 654 N N . TYR A 1 82 ? -15.924 -11.065 15.435 1.00 64.25 82 TYR A N 1
ATOM 655 C CA . TYR A 1 82 ? -14.564 -10.535 15.612 1.00 64.25 82 TYR A CA 1
ATOM 656 C C . TYR A 1 82 ? -14.424 -9.039 15.254 1.00 64.25 82 TYR A C 1
ATOM 658 O O . TYR A 1 82 ? -13.313 -8.512 15.232 1.00 64.25 82 TYR A O 1
ATOM 666 N N . GLY A 1 83 ? -15.531 -8.342 14.977 1.00 69.75 83 GLY A N 1
ATOM 667 C CA . GLY A 1 83 ? -15.557 -6.953 14.506 1.00 69.75 83 GLY A CA 1
ATOM 668 C C . GLY A 1 83 ? -15.713 -6.840 12.986 1.00 69.75 83 GLY A C 1
ATOM 669 O O . GLY A 1 83 ? -15.592 -7.832 12.270 1.00 69.75 83 GLY A O 1
ATOM 670 N N . LYS A 1 84 ? -15.994 -5.625 12.493 1.00 67.81 84 LYS A N 1
ATOM 671 C CA . LYS A 1 84 ? -16.404 -5.368 11.096 1.00 67.81 84 LYS A CA 1
ATOM 672 C C . LYS A 1 84 ? -15.278 -5.518 10.059 1.00 67.81 84 LYS A C 1
ATOM 674 O O . LYS A 1 84 ? -15.500 -6.029 8.972 1.00 67.81 84 LYS A O 1
ATOM 679 N N . ARG A 1 85 ? -14.052 -5.101 10.411 1.00 69.75 85 ARG A N 1
ATOM 680 C CA . ARG A 1 85 ? -12.907 -4.994 9.474 1.00 69.75 85 ARG A CA 1
ATOM 681 C C . ARG A 1 85 ? -11.895 -6.140 9.552 1.00 69.75 85 ARG A C 1
ATOM 683 O O . ARG A 1 85 ? -11.173 -6.393 8.596 1.00 69.75 85 ARG A O 1
ATOM 690 N N . ARG A 1 86 ? -11.838 -6.851 10.682 1.00 76.06 86 ARG A N 1
ATOM 691 C CA . ARG A 1 86 ? -10.832 -7.897 10.936 1.00 76.06 86 ARG A CA 1
ATOM 692 C C . ARG A 1 86 ? -10.879 -9.098 9.976 1.00 76.06 86 ARG A C 1
ATOM 694 O O . ARG A 1 86 ? -9.804 -9.498 9.542 1.00 76.06 86 ARG A O 1
ATOM 701 N N . PRO A 1 87 ? -12.042 -9.673 9.603 1.00 79.12 87 PRO A N 1
ATOM 702 C CA . PRO A 1 87 ? -12.050 -10.833 8.705 1.00 79.12 87 PRO A CA 1
ATOM 703 C C . PRO A 1 87 ? -11.508 -10.503 7.309 1.00 79.12 87 PRO A C 1
ATOM 705 O O . PRO A 1 87 ? -10.782 -11.313 6.742 1.00 79.12 87 PRO A O 1
ATOM 708 N N . TYR A 1 88 ? -11.774 -9.298 6.794 1.00 79.81 88 TYR A N 1
ATOM 709 C CA . TYR A 1 88 ? -11.247 -8.853 5.502 1.00 79.81 88 TYR A CA 1
ATOM 710 C C . TYR A 1 88 ? -9.725 -8.751 5.493 1.00 79.81 88 TYR A C 1
ATOM 712 O O . TYR A 1 88 ? -9.101 -9.162 4.524 1.00 79.81 88 TYR A O 1
ATOM 720 N N . ILE A 1 89 ? -9.123 -8.276 6.586 1.00 80.25 89 ILE A N 1
ATOM 721 C CA . ILE A 1 89 ? -7.664 -8.176 6.700 1.00 80.25 89 ILE A CA 1
ATOM 722 C C . ILE A 1 89 ? -7.033 -9.572 6.653 1.00 80.25 89 ILE A C 1
ATOM 724 O O . ILE A 1 89 ? -6.125 -9.801 5.863 1.00 80.25 89 ILE A O 1
ATOM 728 N N . TYR A 1 90 ? -7.538 -10.535 7.433 1.00 82.25 90 TYR A N 1
ATOM 729 C CA . TYR A 1 90 ? -6.978 -11.893 7.436 1.00 82.25 90 TYR A CA 1
ATOM 730 C C . TYR A 1 90 ? -7.111 -12.594 6.084 1.00 82.25 90 TYR A C 1
ATOM 732 O O . TYR A 1 90 ? -6.172 -13.250 5.637 1.00 82.25 90 TYR A O 1
ATOM 740 N N . VAL A 1 91 ? -8.261 -12.434 5.425 1.00 84.38 91 VAL A N 1
ATOM 741 C CA . VAL A 1 91 ? -8.494 -13.018 4.101 1.00 84.38 91 VAL A CA 1
ATOM 742 C C . VAL A 1 91 ? -7.650 -12.326 3.036 1.00 84.38 91 VAL A C 1
ATOM 744 O O . VAL A 1 91 ? -7.192 -13.010 2.134 1.00 84.38 91 VAL A O 1
ATOM 747 N N . ALA A 1 92 ? -7.405 -11.017 3.137 1.00 83.50 92 ALA A N 1
ATOM 748 C CA . ALA A 1 92 ? -6.611 -10.267 2.165 1.00 83.50 92 ALA A CA 1
ATOM 749 C C . ALA A 1 92 ? -5.101 -10.525 2.281 1.00 83.50 92 ALA A C 1
ATOM 751 O O . ALA A 1 92 ? -4.409 -10.489 1.268 1.00 83.50 92 ALA A O 1
ATOM 752 N N . VAL A 1 93 ? -4.582 -10.829 3.476 1.00 86.19 93 VAL A N 1
ATOM 753 C CA . VAL A 1 93 ? -3.141 -11.074 3.685 1.00 86.19 93 VAL A CA 1
ATOM 754 C C . VAL A 1 93 ? -2.636 -12.251 2.848 1.00 86.19 93 VAL A C 1
ATOM 756 O O . VAL A 1 93 ? -1.605 -12.133 2.195 1.00 86.19 93 VAL A O 1
ATOM 759 N N . VAL A 1 94 ? -3.367 -13.368 2.817 1.00 88.69 94 VAL A N 1
ATOM 760 C CA . VAL A 1 94 ? -2.955 -14.580 2.086 1.00 88.69 94 VAL A CA 1
ATOM 761 C C . VAL A 1 94 ? -2.772 -14.342 0.573 1.00 88.69 94 VAL A C 1
ATOM 763 O O . VAL A 1 94 ? -1.672 -14.587 0.073 1.00 88.69 94 VAL A O 1
ATOM 766 N N . PRO A 1 95 ? -3.778 -13.852 -0.180 1.00 86.81 95 PRO A N 1
ATOM 767 C CA . PRO A 1 95 ? -3.621 -13.566 -1.600 1.00 86.81 95 PRO A CA 1
ATOM 768 C C . PRO A 1 95 ? -2.621 -12.435 -1.847 1.00 86.81 95 PRO A C 1
ATOM 770 O O . PRO A 1 95 ? -1.875 -12.503 -2.819 1.00 86.81 95 PRO A O 1
ATOM 773 N N . LEU A 1 96 ? -2.537 -11.436 -0.963 1.00 86.62 96 LEU A N 1
ATOM 774 C CA . LEU A 1 96 ? -1.572 -10.345 -1.093 1.00 86.62 96 LEU A CA 1
ATOM 775 C C . LEU A 1 96 ? -0.125 -10.850 -1.009 1.00 86.62 96 LEU A C 1
ATOM 777 O O . LEU A 1 96 ? 0.694 -10.471 -1.842 1.00 86.62 96 LEU A O 1
ATOM 781 N N . CYS A 1 97 ? 0.188 -11.755 -0.076 1.00 87.38 97 CYS A N 1
ATOM 782 C CA . CYS A 1 97 ? 1.510 -12.378 0.006 1.00 87.38 97 CYS A CA 1
ATOM 783 C C . CYS A 1 97 ? 1.867 -13.139 -1.276 1.00 87.38 97 CYS A C 1
ATOM 785 O O . CYS A 1 97 ? 2.980 -13.003 -1.779 1.00 87.38 97 CYS A O 1
ATOM 787 N N . ILE A 1 98 ? 0.920 -13.905 -1.824 1.00 87.62 98 ILE A N 1
ATOM 788 C CA . ILE A 1 98 ? 1.123 -14.659 -3.068 1.00 87.62 98 ILE A CA 1
ATOM 789 C C . ILE A 1 98 ? 1.404 -13.698 -4.230 1.00 87.62 98 ILE A C 1
ATOM 791 O O . ILE A 1 98 ? 2.378 -13.877 -4.955 1.00 87.62 98 ILE A O 1
ATOM 795 N N . ILE A 1 99 ? 0.596 -12.647 -4.380 1.00 87.19 99 ILE A N 1
ATOM 796 C CA . ILE A 1 99 ? 0.736 -11.670 -5.467 1.00 87.19 99 ILE A CA 1
ATOM 797 C C . ILE A 1 99 ? 2.067 -10.919 -5.376 1.00 87.19 99 ILE A C 1
ATOM 799 O O . ILE A 1 99 ? 2.710 -10.729 -6.402 1.00 87.19 99 ILE A O 1
ATOM 803 N N . ILE A 1 100 ? 2.515 -10.531 -4.176 1.00 85.06 100 ILE A N 1
ATOM 804 C CA . ILE A 1 100 ? 3.818 -9.873 -3.998 1.00 85.06 100 ILE A CA 1
ATOM 805 C C . ILE A 1 100 ? 4.956 -10.782 -4.462 1.00 85.06 100 ILE A C 1
ATOM 807 O O . ILE A 1 100 ? 5.849 -10.323 -5.168 1.00 85.06 100 ILE A O 1
ATOM 811 N N . ILE A 1 101 ? 4.919 -12.069 -4.111 1.00 85.50 101 ILE A N 1
ATOM 812 C CA . ILE A 1 101 ? 5.932 -13.031 -4.560 1.00 85.50 101 ILE A CA 1
ATOM 813 C C . ILE A 1 101 ? 5.934 -13.120 -6.090 1.00 85.50 101 ILE A C 1
ATOM 815 O O . ILE A 1 101 ? 6.994 -13.040 -6.703 1.00 85.50 101 ILE A O 1
ATOM 819 N N . LEU A 1 102 ? 4.758 -13.220 -6.715 1.00 82.94 102 LEU A N 1
ATOM 820 C CA . LEU A 1 102 ? 4.645 -13.262 -8.175 1.00 82.94 102 LEU A CA 1
ATOM 821 C C . LEU A 1 102 ? 5.117 -11.961 -8.843 1.00 82.94 102 LEU A C 1
ATOM 823 O O . LEU A 1 102 ? 5.741 -12.014 -9.897 1.00 82.94 102 LEU A O 1
ATOM 827 N N . LEU A 1 103 ? 4.859 -10.801 -8.236 1.00 83.12 103 LEU A N 1
ATOM 828 C CA . LEU A 1 103 ? 5.233 -9.496 -8.787 1.00 83.12 103 LEU A CA 1
ATOM 829 C C . LEU A 1 103 ? 6.755 -9.335 -8.924 1.00 83.12 103 LEU A C 1
ATOM 831 O O . LEU A 1 103 ? 7.218 -8.692 -9.864 1.00 83.12 103 LEU A O 1
ATOM 835 N N . PHE A 1 104 ? 7.520 -9.917 -7.997 1.00 77.50 104 PHE A N 1
ATOM 836 C CA . PHE A 1 104 ? 8.986 -9.877 -7.995 1.00 77.50 104 PHE A CA 1
ATOM 837 C C . PHE A 1 104 ? 9.641 -11.117 -8.620 1.00 77.50 104 PHE A C 1
ATOM 839 O O . PHE A 1 104 ? 10.866 -11.173 -8.714 1.00 77.50 104 PHE A O 1
ATOM 846 N N . ILE A 1 105 ? 8.847 -12.079 -9.096 1.00 77.75 105 ILE A N 1
ATOM 847 C CA . ILE A 1 105 ? 9.308 -13.216 -9.901 1.00 77.75 105 ILE A CA 1
ATOM 848 C C . ILE A 1 105 ? 8.663 -13.093 -11.288 1.00 77.75 105 ILE A C 1
ATOM 850 O O . ILE A 1 105 ? 7.748 -13.852 -11.620 1.00 77.75 105 ILE A O 1
ATOM 854 N N . PRO A 1 106 ? 9.094 -12.122 -12.116 1.00 65.56 106 PRO A N 1
ATOM 855 C CA . PRO A 1 106 ? 8.640 -12.086 -13.494 1.00 65.56 106 PRO A CA 1
ATOM 856 C C . PRO A 1 106 ? 9.051 -13.402 -14.178 1.00 65.56 106 PRO A C 1
ATOM 858 O O . PRO A 1 106 ? 10.195 -13.839 -14.011 1.00 65.56 106 PRO A O 1
ATOM 861 N N . PRO A 1 107 ? 8.160 -14.057 -14.947 1.00 63.75 107 PRO A N 1
ATOM 862 C CA . PRO A 1 107 ? 8.537 -15.187 -15.782 1.00 63.75 107 PRO A CA 1
ATOM 863 C C . PRO A 1 107 ? 9.378 -14.640 -16.935 1.00 63.75 107 PRO A C 1
ATOM 865 O O . PRO A 1 107 ? 8.866 -14.349 -18.010 1.00 63.75 107 PRO A O 1
ATOM 868 N N . ILE A 1 108 ? 10.664 -14.413 -16.682 1.00 60.06 108 ILE A N 1
ATOM 869 C CA . ILE A 1 108 ? 11.613 -13.986 -17.702 1.00 60.06 108 ILE A CA 1
ATOM 870 C C . ILE A 1 108 ? 11.900 -15.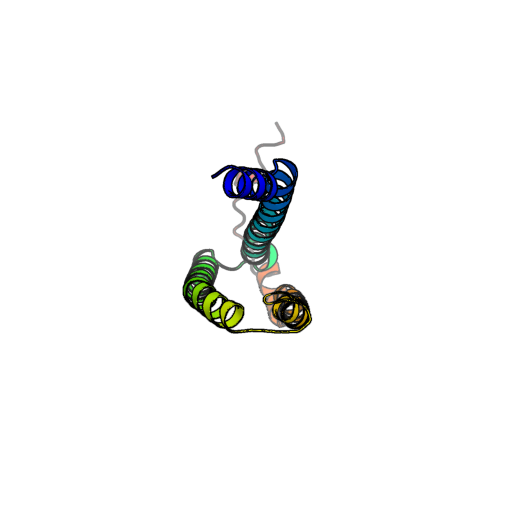229 -18.549 1.00 60.06 108 ILE A C 1
ATOM 872 O O . ILE A 1 108 ? 12.456 -16.195 -18.017 1.00 60.06 108 ILE A O 1
ATOM 876 N N . PRO A 1 109 ? 11.535 -15.257 -19.844 1.00 56.00 109 PRO A N 1
ATOM 877 C CA . PRO A 1 109 ? 12.046 -16.283 -20.737 1.00 56.00 109 PRO A CA 1
ATOM 878 C C . PRO A 1 109 ? 13.571 -16.172 -20.728 1.00 56.00 109 PRO A C 1
ATOM 880 O O . PRO A 1 109 ? 14.104 -15.073 -20.892 1.00 56.00 109 PRO A O 1
ATOM 883 N N . SER A 1 110 ? 14.276 -17.289 -20.542 1.00 53.47 110 SER A N 1
ATOM 884 C CA . SER A 1 110 ? 15.748 -17.364 -20.565 1.00 53.47 110 SER A CA 1
ATOM 885 C C . SER A 1 110 ? 16.379 -16.670 -21.779 1.00 53.47 110 SER A C 1
ATOM 887 O O . SER A 1 110 ? 17.516 -16.211 -21.712 1.00 53.47 110 SER A O 1
ATOM 889 N N . ASP A 1 111 ? 15.612 -16.533 -22.858 1.00 54.16 111 ASP A N 1
ATOM 890 C CA . ASP A 1 111 ? 16.018 -15.929 -24.123 1.00 54.16 111 ASP A CA 1
ATOM 891 C C . ASP A 1 111 ? 16.178 -14.397 -24.033 1.00 54.16 111 ASP A C 1
ATOM 893 O O . ASP A 1 111 ? 16.986 -13.819 -24.759 1.00 54.16 111 ASP A O 1
ATOM 897 N N . LEU A 1 112 ? 15.481 -13.731 -23.099 1.00 53.03 112 LEU A N 1
ATOM 898 C CA . LEU A 1 112 ? 15.559 -12.277 -22.880 1.00 53.03 112 LEU A CA 1
ATOM 899 C C . LEU A 1 112 ? 16.665 -11.855 -21.898 1.00 53.03 112 LEU A C 1
ATOM 901 O O . LEU A 1 112 ? 16.927 -10.663 -21.761 1.00 53.03 112 LEU A O 1
ATOM 905 N N . LEU A 1 113 ? 17.319 -12.801 -21.212 1.00 53.56 113 LEU A N 1
ATOM 906 C CA . LEU A 1 113 ? 18.487 -12.514 -20.365 1.00 53.56 113 LEU A CA 1
ATOM 907 C C . LEU A 1 113 ? 19.772 -12.347 -21.188 1.00 53.56 113 LEU A C 1
ATOM 909 O O . LEU A 1 113 ? 20.728 -11.736 -20.718 1.00 53.56 113 LEU A O 1
ATOM 913 N N . ILE A 1 114 ? 19.795 -12.857 -22.424 1.00 51.09 114 ILE A N 1
ATOM 914 C CA . ILE A 1 114 ? 20.972 -12.817 -23.304 1.00 51.09 114 ILE A CA 1
ATOM 915 C C . ILE A 1 114 ? 20.959 -11.554 -24.190 1.00 51.09 114 ILE A C 1
ATOM 917 O O . ILE A 1 114 ? 22.011 -10.992 -24.495 1.00 51.09 114 ILE A O 1
ATOM 921 N N . THR A 1 115 ? 19.786 -11.022 -24.545 1.00 50.50 115 THR A N 1
ATOM 922 C CA . THR A 1 115 ? 19.679 -9.889 -25.482 1.00 50.50 115 THR A CA 1
ATOM 923 C C . THR A 1 115 ? 20.130 -8.514 -24.949 1.00 50.50 115 THR A C 1
ATOM 925 O O . THR A 1 115 ? 20.737 -7.789 -25.734 1.00 50.50 115 THR A O 1
ATOM 928 N N . PRO A 1 116 ? 19.962 -8.113 -23.668 1.00 49.03 116 PRO A N 1
ATOM 929 C CA . PRO A 1 116 ? 20.414 -6.794 -23.205 1.00 49.03 116 PRO A CA 1
ATOM 930 C C . PRO A 1 116 ? 21.925 -6.746 -22.949 1.00 49.03 116 PRO A C 1
ATOM 932 O O . PRO A 1 116 ? 22.525 -5.677 -22.980 1.00 49.03 116 PRO A O 1
ATOM 935 N N . ILE A 1 117 ? 22.543 -7.902 -22.683 1.00 53.50 117 ILE A N 1
ATOM 936 C CA . ILE A 1 117 ? 23.971 -8.003 -22.357 1.00 53.50 117 ILE A CA 1
ATOM 937 C C . ILE A 1 117 ? 24.804 -8.151 -23.642 1.00 53.50 117 ILE A C 1
ATOM 939 O O . ILE A 1 117 ? 25.968 -7.764 -23.673 1.00 53.50 117 ILE A O 1
ATOM 943 N N . THR A 1 118 ? 24.214 -8.677 -24.725 1.00 52.31 118 THR A N 1
ATOM 944 C CA . THR A 1 118 ? 24.899 -8.861 -26.018 1.00 52.31 118 THR A CA 1
ATOM 945 C C . THR A 1 118 ? 24.525 -7.811 -27.081 1.00 52.31 118 THR A C 1
ATOM 947 O O . THR A 1 118 ? 25.304 -7.610 -28.012 1.00 52.31 118 THR A O 1
ATOM 950 N N . SER A 1 119 ? 23.423 -7.055 -26.944 1.00 41.75 119 SER A N 1
ATOM 951 C CA . SER A 1 119 ? 23.185 -5.854 -27.768 1.00 41.75 119 SER A CA 1
ATOM 952 C C . SER A 1 119 ? 23.900 -4.635 -27.188 1.00 41.75 119 SER A C 1
ATOM 954 O O . SER A 1 119 ? 23.397 -3.869 -26.374 1.00 41.75 119 SER A O 1
ATOM 956 N N . SER A 1 120 ? 25.129 -4.504 -27.657 1.00 48.69 120 SER A N 1
ATOM 957 C CA . SER A 1 120 ? 26.100 -3.450 -27.434 1.00 48.69 120 SER A CA 1
ATOM 958 C C . SER A 1 120 ? 25.608 -1.993 -27.514 1.00 48.69 120 SER A C 1
ATOM 960 O O . SER A 1 120 ? 24.791 -1.640 -28.361 1.00 48.69 120 SER A O 1
ATOM 962 N N . HIS A 1 121 ? 26.347 -1.142 -26.791 1.00 54.69 121 HIS A N 1
ATOM 963 C CA . HIS A 1 121 ? 26.758 0.210 -27.201 1.00 54.69 121 HIS A CA 1
ATOM 964 C C . HIS A 1 121 ? 25.714 1.341 -27.188 1.00 54.69 121 HIS A C 1
ATOM 966 O O . HIS A 1 121 ? 25.436 1.914 -28.231 1.00 54.69 121 HIS A O 1
ATOM 972 N N . ASN A 1 122 ? 25.239 1.760 -26.004 1.00 45.69 122 ASN A N 1
ATOM 973 C CA . ASN A 1 122 ? 24.836 3.163 -25.755 1.00 45.69 122 ASN A CA 1
ATOM 974 C C . ASN A 1 122 ? 24.732 3.523 -24.256 1.00 45.69 122 ASN A C 1
ATOM 976 O O . ASN A 1 122 ? 23.827 4.237 -23.833 1.00 45.69 122 ASN A O 1
ATOM 980 N N . PHE A 1 123 ? 25.684 3.079 -23.428 1.00 49.53 123 PHE A N 1
ATOM 981 C CA . PHE A 1 123 ? 25.952 3.821 -22.193 1.00 49.53 123 PHE A CA 1
ATOM 982 C C . PHE A 1 123 ? 26.714 5.092 -22.591 1.00 49.53 123 PHE A C 1
ATOM 984 O O . PHE A 1 123 ? 27.830 4.964 -23.103 1.00 49.53 123 PHE A O 1
ATOM 991 N N . PRO A 1 124 ? 26.160 6.308 -22.418 1.00 40.91 124 PRO A N 1
ATOM 992 C CA . PRO A 1 124 ? 26.919 7.521 -22.671 1.00 40.91 124 PRO A CA 1
ATOM 993 C C . PRO A 1 124 ? 28.138 7.526 -21.743 1.00 40.91 124 PRO A C 1
ATOM 995 O O . PRO A 1 124 ? 28.024 7.594 -20.519 1.00 40.91 124 PRO A O 1
ATOM 998 N N . SER A 1 125 ? 29.324 7.462 -22.344 1.00 47.69 125 SER A N 1
ATOM 999 C CA . SER A 1 125 ? 30.644 7.488 -21.696 1.00 47.69 125 SER A CA 1
ATOM 1000 C C . SER A 1 125 ? 30.910 8.760 -20.874 1.00 47.69 125 SER A C 1
ATOM 1002 O O . SER A 1 125 ? 31.936 8.875 -20.206 1.00 47.69 125 SER A O 1
ATOM 1004 N N . THR A 1 126 ? 29.969 9.704 -20.858 1.00 48.38 126 THR A N 1
ATOM 1005 C CA . THR A 1 126 ? 30.019 10.966 -20.116 1.00 48.38 126 THR A CA 1
ATOM 1006 C C . THR A 1 126 ? 30.041 10.786 -18.592 1.00 48.38 126 THR A C 1
ATOM 1008 O O . THR A 1 126 ? 30.515 11.676 -17.891 1.00 48.38 126 THR A O 1
ATOM 1011 N N . VAL A 1 127 ? 29.592 9.645 -18.052 1.00 52.25 127 VAL A N 1
ATOM 1012 C CA . VAL A 1 127 ? 29.549 9.423 -16.589 1.00 52.25 127 VAL A CA 1
ATOM 1013 C C . VAL A 1 127 ? 30.894 8.948 -16.009 1.00 52.25 127 VAL A C 1
ATOM 1015 O O . VAL A 1 127 ? 31.137 9.120 -14.820 1.00 52.25 127 VAL A O 1
ATOM 1018 N N . MET A 1 128 ? 31.824 8.443 -16.830 1.00 43.66 128 MET A N 1
ATOM 1019 C CA . MET A 1 128 ? 33.099 7.881 -16.343 1.00 43.66 128 MET A CA 1
ATOM 1020 C C . MET A 1 128 ? 34.266 8.879 -16.241 1.00 43.66 128 MET A C 1
ATOM 1022 O O . MET A 1 128 ? 35.307 8.529 -15.698 1.00 43.66 128 MET A O 1
ATOM 1026 N N . ILE A 1 129 ? 34.122 10.125 -16.712 1.00 46.75 129 ILE A N 1
ATOM 1027 C CA . ILE A 1 129 ? 35.243 11.094 -16.753 1.00 46.75 129 ILE A CA 1
ATOM 1028 C C . ILE A 1 129 ? 35.251 12.063 -15.549 1.00 46.75 129 ILE A C 1
ATOM 1030 O O . ILE A 1 129 ? 36.195 12.823 -15.374 1.00 46.75 129 ILE A O 1
ATOM 1034 N N . LYS A 1 130 ? 34.253 12.034 -14.653 1.00 47.03 130 LYS A N 1
ATOM 1035 C CA . LYS A 1 130 ? 34.123 13.049 -13.581 1.00 47.03 130 LYS A CA 1
ATOM 1036 C C . LYS A 1 130 ? 34.534 12.622 -12.165 1.00 47.03 130 LYS A C 1
ATOM 1038 O O . LYS A 1 130 ? 34.243 13.346 -11.221 1.00 47.03 130 LYS A O 1
ATOM 1043 N N . LEU A 1 131 ? 35.217 11.488 -12.008 1.00 44.81 131 LEU A N 1
ATOM 1044 C CA . LEU A 1 131 ? 35.693 10.990 -10.702 1.00 44.81 131 LEU A CA 1
ATOM 1045 C C . LEU A 1 131 ? 37.184 10.610 -10.694 1.00 44.81 131 LEU A C 1
ATOM 1047 O O . LEU A 1 131 ? 37.619 9.810 -9.871 1.00 44.81 131 LEU A O 1
ATOM 1051 N N . GLY A 1 132 ? 37.977 11.184 -11.599 1.00 45.16 132 GLY A N 1
ATOM 1052 C CA . GLY A 1 132 ? 39.387 10.823 -11.738 1.00 45.16 132 GLY A CA 1
ATOM 1053 C C . GLY A 1 132 ? 40.261 11.896 -12.374 1.00 45.16 132 GLY A C 1
ATOM 1054 O O . GLY A 1 132 ? 41.031 11.555 -13.260 1.00 45.16 132 GLY A O 1
ATOM 1055 N N . THR A 1 133 ? 40.129 13.152 -11.943 1.00 43.38 133 THR A N 1
ATOM 1056 C CA . THR A 1 133 ? 41.167 14.207 -11.981 1.00 43.38 133 THR A CA 1
ATOM 1057 C C . THR A 1 133 ? 40.792 15.291 -10.989 1.00 43.38 133 THR A C 1
ATOM 1059 O O . THR A 1 133 ? 39.610 15.706 -11.044 1.00 43.38 133 THR A O 1
#

Foldseek 3Di:
DVVVVVVVCVVPPVVVVVVVVVVVVVVVVVVVCVLVVLQCCCCPVVVDDPVVVVVVVVVVVVVCVVVVVVVVVCLVPDDDPVHSCVVVVVVVVVVVVVVVVPSNDDPDDPVVVPVVVPPDDDPPPVVVPPPDD